Protein AF-A0A5H2Y8J6-F1 (afdb_monomer_lite)

pLDDT: mean 81.69, std 17.89, range [39.47, 96.12]

Organism: Prunus dulcis (NCBI:txid3755)

Structure (mmCIF, N/CA/C/O backbone):
data_AF-A0A5H2Y8J6-F1
#
_entry.id   AF-A0A5H2Y8J6-F1
#
loop_
_atom_site.group_PDB
_atom_site.id
_atom_site.type_symbol
_atom_site.label_atom_id
_atom_site.label_alt_id
_atom_site.label_comp_id
_atom_site.label_asym_id
_atom_site.label_entity_id
_atom_site.label_seq_id
_atom_site.pdbx_PDB_ins_code
_atom_site.Cartn_x
_atom_site.Cartn_y
_atom_site.Cartn_z
_atom_site.occupancy
_atom_site.B_iso_or_equiv
_atom_site.auth_seq_id
_atom_site.auth_comp_id
_atom_site.auth_asym_id
_atom_site.auth_atom_id
_atom_site.pdbx_PDB_model_num
ATOM 1 N N . MET A 1 1 ? 7.264 -10.794 -18.863 1.00 61.19 1 MET A N 1
ATOM 2 C CA . MET A 1 1 ? 6.466 -11.308 -17.732 1.00 61.19 1 MET A CA 1
ATOM 3 C C . MET A 1 1 ? 6.874 -10.548 -16.491 1.00 61.19 1 MET A C 1
ATOM 5 O O . MET A 1 1 ? 8.055 -10.544 -16.146 1.00 61.19 1 MET A O 1
ATOM 9 N N . GLU A 1 2 ? 5.909 -9.871 -15.897 1.00 73.31 2 GLU A N 1
ATOM 10 C CA . GLU A 1 2 ? 6.055 -9.082 -14.680 1.00 73.31 2 GLU A CA 1
ATOM 11 C C . GLU A 1 2 ? 5.298 -9.799 -13.567 1.00 73.31 2 GLU A C 1
ATOM 13 O O . GLU A 1 2 ? 4.290 -10.450 -13.836 1.00 73.31 2 GLU A O 1
ATOM 18 N N . HIS A 1 3 ? 5.813 -9.731 -12.344 1.00 84.25 3 HIS A N 1
ATOM 19 C CA . HIS A 1 3 ? 5.141 -10.280 -11.170 1.00 84.25 3 HIS A CA 1
ATOM 20 C C . HIS A 1 3 ? 4.987 -9.182 -10.128 1.00 84.25 3 HIS A C 1
ATOM 22 O O . HIS A 1 3 ? 5.950 -8.476 -9.812 1.00 84.25 3 HIS A O 1
ATOM 28 N N . VAL A 1 4 ? 3.771 -9.048 -9.607 1.00 87.69 4 VAL A N 1
ATOM 29 C CA . VAL A 1 4 ? 3.487 -8.198 -8.455 1.00 87.69 4 VAL A CA 1
ATOM 30 C C . VAL A 1 4 ? 3.766 -9.015 -7.202 1.00 87.69 4 VAL A C 1
ATOM 32 O O . VAL A 1 4 ? 3.321 -10.154 -7.074 1.00 87.69 4 VAL A O 1
ATOM 35 N N . HIS A 1 5 ? 4.531 -8.435 -6.289 1.00 89.94 5 HIS A N 1
ATOM 36 C CA . HIS A 1 5 ? 4.823 -9.007 -4.988 1.00 89.94 5 HIS A CA 1
ATOM 37 C C . HIS A 1 5 ? 4.247 -8.095 -3.926 1.00 89.94 5 HIS A C 1
ATOM 39 O O . HIS A 1 5 ? 4.513 -6.891 -3.924 1.00 89.94 5 HIS A O 1
ATOM 45 N N . VAL A 1 6 ? 3.496 -8.687 -3.009 1.00 90.31 6 VAL A N 1
ATOM 46 C CA . VAL A 1 6 ? 2.959 -7.979 -1.859 1.00 90.31 6 VAL A CA 1
ATOM 47 C C . VAL A 1 6 ? 3.429 -8.685 -0.609 1.00 90.31 6 VAL A C 1
ATOM 49 O O . VAL A 1 6 ? 3.349 -9.909 -0.502 1.00 90.31 6 VAL A O 1
ATOM 52 N N . ARG A 1 7 ? 3.935 -7.903 0.337 1.00 93.25 7 ARG A N 1
ATOM 53 C CA . ARG A 1 7 ? 4.303 -8.370 1.662 1.00 93.25 7 ARG A CA 1
ATOM 54 C C . ARG A 1 7 ? 3.510 -7.596 2.696 1.00 93.25 7 ARG A C 1
ATOM 56 O O . ARG A 1 7 ? 3.530 -6.369 2.691 1.00 93.25 7 ARG A O 1
ATOM 63 N N . TRP A 1 8 ? 2.879 -8.338 3.590 1.00 93.06 8 TRP A N 1
ATOM 64 C CA . TRP A 1 8 ? 2.139 -7.816 4.727 1.00 93.06 8 TRP A CA 1
ATOM 65 C C . TRP A 1 8 ? 2.901 -8.173 5.994 1.00 93.06 8 TRP A C 1
ATOM 67 O O . TRP A 1 8 ? 3.409 -9.290 6.120 1.00 93.06 8 TRP A O 1
ATOM 77 N N . ARG A 1 9 ? 2.996 -7.226 6.917 1.00 94.75 9 ARG A N 1
ATOM 78 C CA . ARG A 1 9 ? 3.536 -7.443 8.251 1.00 94.75 9 ARG A CA 1
ATOM 79 C C . ARG A 1 9 ? 2.604 -6.788 9.254 1.00 94.75 9 ARG A C 1
ATOM 81 O O . ARG A 1 9 ? 2.246 -5.630 9.078 1.00 94.75 9 ARG A O 1
ATOM 88 N N . LEU A 1 10 ? 2.228 -7.539 10.278 1.00 92.44 10 LEU A N 1
ATOM 89 C CA . LEU A 1 10 ? 1.453 -7.048 11.405 1.00 92.44 10 LEU A CA 1
ATOM 90 C C . LEU A 1 10 ? 2.336 -7.139 12.645 1.00 92.44 10 LEU A C 1
ATOM 92 O O . LEU A 1 10 ? 2.804 -8.225 12.976 1.00 92.44 10 LEU A O 1
ATOM 96 N N . ASP A 1 11 ? 2.557 -6.012 13.305 1.00 94.38 11 ASP A N 1
ATOM 97 C CA . ASP A 1 11 ? 3.255 -5.941 14.584 1.00 94.38 11 ASP A CA 1
ATOM 98 C C . ASP A 1 11 ? 2.268 -5.395 15.634 1.00 94.38 11 ASP A C 1
ATOM 100 O O . ASP A 1 11 ? 1.534 -4.438 15.374 1.00 94.38 11 ASP A O 1
ATOM 104 N N . SER A 1 12 ? 2.203 -6.028 16.808 1.00 92.44 12 SER A N 1
ATOM 105 C CA . SER A 1 12 ? 1.439 -5.504 17.952 1.00 92.44 12 SER A CA 1
ATOM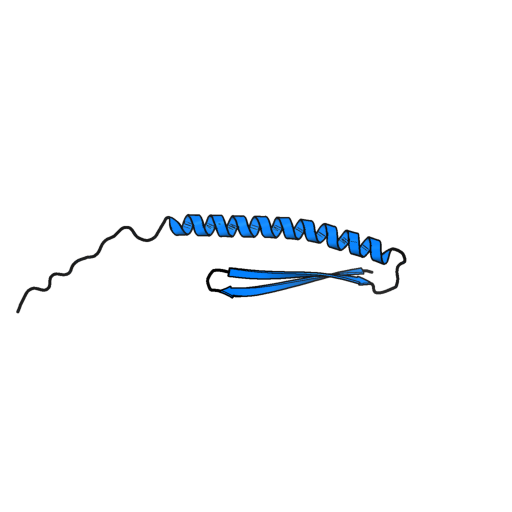 106 C C . SER A 1 12 ? 2.349 -4.560 18.722 1.00 92.44 12 SER A C 1
ATOM 108 O O . SER A 1 12 ? 3.449 -4.967 19.096 1.00 92.44 12 SER A O 1
ATOM 110 N N . ASN A 1 13 ? 1.926 -3.311 18.907 1.00 86.31 13 ASN A N 1
ATOM 111 C CA . ASN A 1 13 ? 2.757 -2.317 19.585 1.00 86.31 13 ASN A CA 1
ATOM 112 C C . ASN A 1 13 ? 2.445 -2.286 21.081 1.00 86.31 13 ASN A C 1
ATOM 114 O O . ASN A 1 13 ? 3.370 -2.278 21.880 1.00 86.31 13 ASN A O 1
ATOM 118 N N . ASP A 1 14 ? 1.157 -2.339 21.431 1.00 84.50 14 ASP A N 1
ATOM 119 C CA . ASP A 1 14 ? 0.637 -2.328 22.800 1.00 84.50 14 ASP A CA 1
ATOM 120 C C . ASP A 1 14 ? -0.640 -3.191 22.878 1.00 84.50 14 ASP A C 1
ATOM 122 O O . ASP A 1 14 ? -1.121 -3.686 21.857 1.00 84.50 14 ASP A O 1
ATOM 126 N N . GLU A 1 15 ? -1.247 -3.333 24.061 1.00 84.31 15 GLU A N 1
ATOM 127 C CA . GLU A 1 15 ? -2.451 -4.166 24.271 1.00 84.31 15 GLU A CA 1
ATOM 128 C C . GLU A 1 15 ? -3.643 -3.795 23.371 1.00 84.31 15 GLU A C 1
ATOM 130 O O . GLU A 1 15 ? -4.462 -4.650 23.035 1.00 84.31 15 GLU A O 1
ATOM 135 N N . ASN A 1 16 ? -3.745 -2.531 22.949 1.00 85.56 16 ASN A N 1
ATOM 136 C CA . ASN A 1 16 ? -4.872 -2.032 22.156 1.00 85.56 16 ASN A CA 1
ATOM 137 C C . ASN A 1 16 ? -4.461 -1.462 20.794 1.00 85.56 16 ASN A C 1
ATOM 139 O O . ASN A 1 16 ? -5.276 -0.817 20.132 1.00 85.56 16 ASN A O 1
ATOM 143 N N . SER A 1 17 ? -3.210 -1.656 20.367 1.00 88.31 17 SER A N 1
ATOM 144 C CA . SER A 1 17 ? -2.723 -1.071 19.120 1.00 88.31 17 SER A CA 1
ATOM 145 C C . SER A 1 17 ? -1.859 -2.043 18.315 1.00 88.31 17 SER A C 1
ATOM 147 O O . SER A 1 17 ? -1.032 -2.792 18.834 1.00 88.31 17 SER A O 1
ATOM 149 N N . CYS A 1 18 ? -2.049 -2.022 16.997 1.00 90.56 18 CYS A N 1
ATOM 150 C CA . CYS A 1 18 ? -1.225 -2.763 16.054 1.00 90.56 18 CYS A CA 1
ATOM 151 C C . CYS A 1 18 ? -0.851 -1.870 14.874 1.00 90.56 18 CYS A C 1
ATOM 153 O O . CYS A 1 18 ? -1.566 -0.931 14.517 1.00 90.56 18 CYS A O 1
ATOM 155 N N . THR A 1 19 ? 0.289 -2.165 14.266 1.00 93.25 19 THR A N 1
ATOM 156 C CA . THR A 1 19 ? 0.750 -1.534 13.034 1.00 93.25 19 THR A CA 1
ATOM 157 C C . THR A 1 19 ? 0.788 -2.568 11.931 1.00 93.25 19 THR A C 1
ATOM 159 O O . THR A 1 19 ? 1.331 -3.658 12.098 1.00 93.25 19 THR A O 1
ATOM 162 N N . ILE A 1 20 ? 0.215 -2.203 10.787 1.00 92.38 20 ILE A N 1
ATOM 163 C CA . ILE A 1 20 ? 0.255 -3.006 9.573 1.00 92.38 20 ILE A CA 1
ATOM 164 C C . ILE A 1 20 ? 1.154 -2.311 8.545 1.00 92.38 20 ILE A C 1
ATOM 166 O O . ILE A 1 20 ? 0.868 -1.203 8.096 1.00 92.38 20 ILE A O 1
ATOM 170 N N . ASP A 1 21 ? 2.270 -2.950 8.201 1.00 93.31 21 ASP A N 1
ATOM 171 C CA . ASP A 1 21 ? 3.189 -2.522 7.144 1.00 93.31 21 ASP A CA 1
ATOM 172 C C . ASP A 1 21 ? 2.905 -3.339 5.883 1.00 93.31 21 ASP A C 1
ATOM 174 O O . ASP A 1 21 ? 2.972 -4.573 5.885 1.00 93.31 21 ASP A O 1
ATOM 178 N N . ILE A 1 22 ? 2.579 -2.645 4.795 1.00 91.88 22 ILE A N 1
ATOM 179 C CA . ILE A 1 22 ? 2.207 -3.264 3.524 1.00 91.88 22 ILE A CA 1
ATOM 180 C C . ILE A 1 22 ? 3.150 -2.746 2.453 1.00 91.88 22 ILE A C 1
ATOM 182 O O . ILE A 1 22 ? 3.200 -1.554 2.154 1.00 91.88 22 ILE A O 1
ATOM 186 N N . LYS A 1 23 ? 3.912 -3.663 1.862 1.00 92.25 23 LYS A N 1
ATOM 187 C CA . LYS A 1 23 ? 4.917 -3.365 0.842 1.00 92.25 23 LYS A CA 1
ATOM 188 C C . LYS A 1 23 ? 4.532 -4.021 -0.466 1.00 92.25 23 LYS A C 1
ATOM 190 O O . LYS A 1 23 ? 4.372 -5.237 -0.524 1.00 92.25 23 LYS A O 1
ATOM 195 N N . VAL A 1 24 ? 4.442 -3.211 -1.514 1.00 90.31 24 VAL A N 1
ATOM 196 C CA . VAL A 1 24 ? 4.090 -3.640 -2.870 1.00 90.31 24 VAL A CA 1
ATOM 197 C C . VAL A 1 24 ? 5.267 -3.365 -3.788 1.00 90.31 24 VAL A C 1
ATOM 199 O O . VAL A 1 24 ? 5.843 -2.278 -3.773 1.00 90.31 24 VAL A O 1
ATOM 202 N N . GLY A 1 25 ? 5.625 -4.349 -4.600 1.00 90.38 25 GLY A N 1
ATOM 203 C CA . GLY A 1 25 ? 6.679 -4.230 -5.592 1.00 90.38 25 GLY A CA 1
ATOM 204 C C . GLY A 1 25 ? 6.291 -4.911 -6.892 1.00 90.38 25 GLY A C 1
ATOM 205 O O . GLY A 1 25 ? 5.527 -5.870 -6.907 1.00 90.38 25 GLY A O 1
ATOM 206 N N . VAL A 1 26 ? 6.864 -4.433 -7.992 1.00 91.75 26 VAL A N 1
ATOM 207 C CA . VAL A 1 26 ? 6.746 -5.081 -9.301 1.00 91.75 26 VAL A CA 1
ATOM 208 C C . VAL A 1 26 ? 8.133 -5.515 -9.747 1.00 91.75 26 VAL A C 1
ATOM 210 O O . VAL A 1 26 ? 9.063 -4.701 -9.813 1.00 91.75 26 VAL A O 1
ATOM 213 N N . HIS A 1 27 ? 8.273 -6.804 -10.038 1.00 89.75 27 HIS 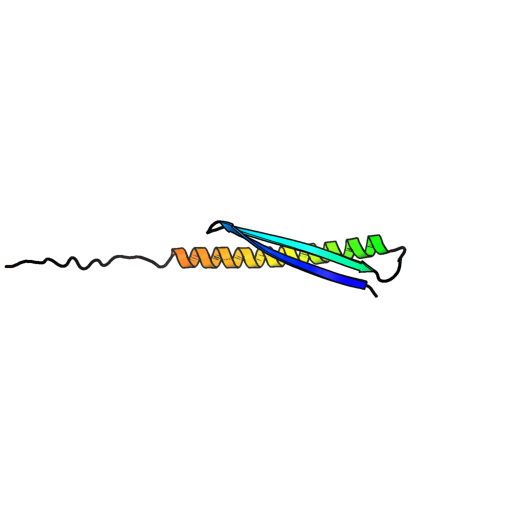A N 1
ATOM 214 C CA . HIS A 1 27 ? 9.513 -7.398 -10.509 1.00 89.75 27 HIS A CA 1
ATOM 215 C C . HIS A 1 27 ? 9.469 -7.628 -12.023 1.00 89.75 27 HIS A C 1
ATOM 217 O O . HIS A 1 27 ? 8.573 -8.296 -12.544 1.00 89.75 27 HIS A O 1
ATOM 223 N N . PHE A 1 28 ? 10.474 -7.096 -12.724 1.00 90.31 28 PHE A N 1
ATOM 224 C CA . PHE A 1 28 ? 10.607 -7.169 -14.178 1.00 90.31 28 PHE A CA 1
ATOM 225 C C . PHE A 1 28 ? 11.749 -8.120 -14.531 1.00 90.31 28 PHE A C 1
ATOM 227 O O . PHE A 1 28 ? 12.898 -7.867 -14.181 1.00 90.31 28 PHE A O 1
ATOM 234 N N . LYS A 1 29 ? 11.452 -9.201 -15.265 1.00 88.31 29 LYS A N 1
ATOM 235 C CA . LYS A 1 29 ? 12.481 -10.158 -15.724 1.00 88.31 29 LYS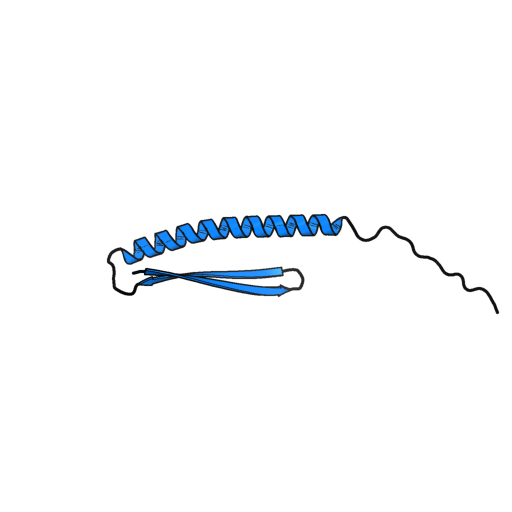 A CA 1
ATOM 236 C C . LYS A 1 29 ? 13.397 -9.591 -16.822 1.00 88.31 29 LYS A C 1
ATOM 238 O O . LYS A 1 29 ? 14.468 -10.137 -17.071 1.00 88.31 29 LYS A O 1
ATOM 243 N N . LYS A 1 30 ? 12.958 -8.543 -17.524 1.00 90.56 30 LYS A N 1
ATOM 244 C CA . LYS A 1 30 ? 13.677 -7.861 -18.611 1.00 90.56 30 LYS A CA 1
ATOM 245 C C . LYS A 1 30 ? 13.407 -6.360 -18.523 1.00 90.56 30 LYS A C 1
ATOM 247 O O . LYS A 1 30 ? 12.359 -5.963 -18.019 1.00 90.56 30 LYS A O 1
ATOM 252 N N . TRP A 1 31 ? 14.331 -5.552 -19.036 1.00 89.44 31 TRP A N 1
ATOM 253 C CA . TRP A 1 31 ? 14.137 -4.107 -19.147 1.00 89.44 31 TRP A CA 1
ATOM 254 C C . TRP A 1 31 ? 12.956 -3.780 -20.068 1.00 89.44 31 TRP A C 1
ATOM 256 O O . TRP A 1 31 ? 12.804 -4.386 -21.130 1.00 89.44 31 TRP A O 1
ATOM 266 N N . CYS A 1 32 ? 12.144 -2.804 -19.670 1.00 88.88 32 CYS A N 1
ATOM 267 C CA . CYS A 1 32 ? 11.035 -2.281 -20.457 1.00 88.88 32 CYS A CA 1
ATOM 268 C C . CYS A 1 32 ? 11.072 -0.750 -20.415 1.00 88.88 32 CYS A C 1
ATOM 270 O O . CYS A 1 32 ? 11.169 -0.164 -19.340 1.00 88.88 32 CYS A O 1
ATOM 272 N N . VAL A 1 33 ? 10.940 -0.080 -21.563 1.00 93.81 33 VAL A N 1
ATOM 273 C CA . VAL A 1 33 ? 10.914 1.398 -21.634 1.00 93.81 33 VAL A CA 1
ATOM 274 C C . VAL A 1 33 ? 9.748 1.977 -20.821 1.00 93.81 33 VAL A C 1
ATOM 276 O O . VAL A 1 33 ? 9.845 3.054 -20.241 1.00 93.81 33 VAL A O 1
ATOM 279 N N . MET A 1 34 ? 8.648 1.229 -20.721 1.00 95.00 34 MET A N 1
ATOM 280 C CA . MET A 1 34 ? 7.462 1.613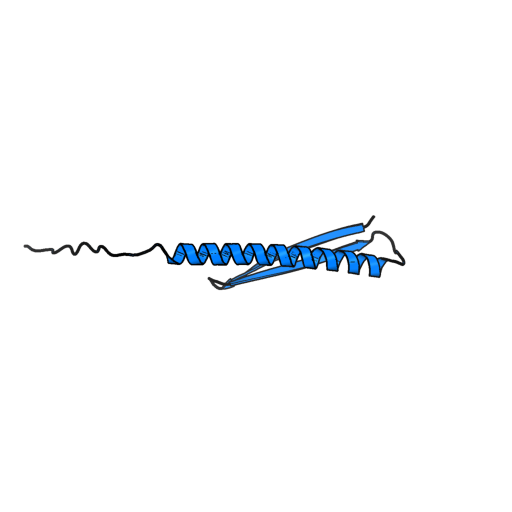 -19.957 1.00 95.00 34 MET A CA 1
ATOM 281 C C . MET A 1 34 ? 7.508 1.166 -18.489 1.00 95.00 34 MET A C 1
ATOM 283 O O . MET A 1 34 ? 6.531 1.371 -17.772 1.00 95.00 34 MET A O 1
ATOM 287 N N . GLN A 1 35 ? 8.623 0.602 -18.012 1.00 91.31 35 GLN A N 1
ATOM 288 C CA . GLN A 1 35 ? 8.756 0.039 -16.664 1.00 91.31 35 GLN A CA 1
ATOM 289 C C . GLN A 1 35 ? 8.287 1.000 -15.563 1.00 91.31 35 GLN A C 1
ATOM 291 O O . GLN A 1 35 ? 7.567 0.585 -14.658 1.00 91.31 35 GLN A O 1
ATOM 296 N N . SER A 1 36 ? 8.640 2.286 -15.642 1.00 91.31 36 SER A N 1
ATOM 297 C CA . SER A 1 36 ? 8.208 3.281 -14.649 1.00 91.31 36 SER A CA 1
ATOM 298 C C . SER A 1 36 ? 6.694 3.507 -14.661 1.00 91.31 36 SER A C 1
ATOM 300 O O . SER A 1 36 ? 6.084 3.584 -13.597 1.00 91.31 36 SER A O 1
ATOM 302 N N . LYS A 1 37 ? 6.070 3.557 -15.848 1.00 92.88 37 LYS A N 1
ATOM 303 C CA . LYS A 1 37 ? 4.613 3.721 -15.986 1.00 92.88 37 LYS A CA 1
ATOM 304 C C . LYS A 1 37 ? 3.869 2.503 -15.450 1.00 92.88 37 LYS A C 1
ATOM 306 O O . LYS A 1 37 ? 2.885 2.660 -14.736 1.00 92.88 37 LYS A O 1
ATOM 311 N N . ILE A 1 38 ? 4.371 1.306 -15.749 1.00 91.94 38 ILE A N 1
ATOM 312 C CA . ILE A 1 38 ? 3.751 0.061 -15.296 1.00 91.94 38 ILE A CA 1
ATOM 313 C C . ILE A 1 38 ? 3.866 -0.081 -13.771 1.00 91.94 38 ILE A C 1
ATOM 315 O O . ILE A 1 38 ? 2.871 -0.363 -13.108 1.00 91.94 38 ILE A O 1
ATOM 319 N N . ARG A 1 39 ? 5.038 0.223 -13.188 1.00 91.56 39 ARG A N 1
ATOM 320 C CA . ARG A 1 39 ? 5.217 0.272 -11.723 1.00 91.56 39 ARG A CA 1
ATOM 321 C C . ARG A 1 39 ? 4.240 1.243 -11.066 1.00 91.56 39 ARG A C 1
ATOM 323 O O . ARG A 1 39 ? 3.583 0.871 -10.101 1.00 91.56 39 ARG A O 1
ATOM 330 N N . ALA A 1 40 ? 4.151 2.468 -11.582 1.00 91.69 40 ALA A N 1
ATOM 331 C CA . ALA A 1 40 ? 3.286 3.496 -11.013 1.00 91.69 40 ALA A CA 1
ATOM 332 C C . ALA A 1 40 ? 1.802 3.107 -11.086 1.00 91.69 40 ALA A C 1
ATOM 334 O O . ALA A 1 40 ? 1.091 3.260 -10.096 1.00 91.69 40 ALA A O 1
ATOM 335 N N . GLY A 1 41 ? 1.353 2.561 -12.222 1.00 92.38 41 GLY A N 1
ATOM 336 C CA . GLY A 1 41 ? -0.019 2.081 -12.395 1.00 92.38 41 GLY A CA 1
ATOM 337 C C . GLY A 1 41 ? -0.377 0.985 -11.393 1.00 92.38 41 GLY A C 1
ATOM 338 O O . GLY A 1 41 ? -1.330 1.147 -10.634 1.00 92.38 41 GLY A O 1
ATOM 339 N N . ALA A 1 42 ? 0.445 -0.066 -11.320 1.00 90.19 42 ALA A N 1
ATOM 340 C CA . ALA A 1 42 ? 0.218 -1.193 -10.417 1.00 90.19 42 ALA A CA 1
ATOM 341 C C . ALA A 1 42 ? 0.224 -0.778 -8.935 1.00 90.19 42 ALA A C 1
ATOM 343 O O . ALA A 1 42 ? -0.639 -1.197 -8.170 1.00 90.19 42 ALA A O 1
ATOM 344 N N . ILE A 1 43 ? 1.170 0.074 -8.520 1.00 89.88 43 ILE A N 1
ATOM 345 C CA . ILE A 1 43 ? 1.240 0.555 -7.131 1.00 89.88 43 ILE A CA 1
ATOM 346 C C . ILE A 1 43 ? 0.014 1.409 -6.786 1.00 89.88 43 ILE A C 1
ATOM 348 O O . ILE A 1 43 ? -0.533 1.277 -5.694 1.00 89.88 43 ILE A O 1
ATOM 352 N N . ASN A 1 44 ? -0.427 2.279 -7.696 1.00 92.56 44 ASN A N 1
ATOM 353 C CA . ASN A 1 44 ? -1.569 3.158 -7.454 1.00 92.56 44 ASN A CA 1
ATOM 354 C C . ASN A 1 44 ? -2.892 2.389 -7.344 1.00 92.56 44 ASN A C 1
ATOM 356 O O . ASN A 1 44 ? -3.711 2.714 -6.489 1.00 92.56 44 ASN A O 1
ATOM 360 N N . GLU A 1 45 ? -3.103 1.382 -8.191 1.00 90.25 45 GLU A N 1
ATOM 361 C CA . GLU A 1 45 ? -4.289 0.521 -8.124 1.00 90.25 45 GLU A CA 1
ATOM 362 C C . GLU A 1 45 ? -4.314 -0.281 -6.819 1.00 90.25 45 GLU A C 1
ATOM 364 O O . GLU A 1 45 ? -5.294 -0.220 -6.077 1.00 90.25 45 GLU A O 1
ATOM 369 N N . TYR A 1 46 ? -3.186 -0.901 -6.460 1.00 90.69 46 TYR A N 1
ATOM 370 C CA . TYR A 1 46 ? -3.082 -1.679 -5.228 1.00 90.69 46 TYR A CA 1
ATOM 371 C C . TYR A 1 46 ? -3.252 -0.819 -3.969 1.00 90.69 46 TYR A C 1
ATOM 373 O O . TYR A 1 46 ? -3.851 -1.251 -2.987 1.00 90.69 46 TYR A O 1
ATOM 381 N N . LYS A 1 47 ? -2.757 0.426 -3.982 1.00 90.44 47 LYS A N 1
ATOM 382 C CA . LYS A 1 47 ? -2.932 1.354 -2.858 1.00 90.44 47 LYS A CA 1
ATOM 383 C C . LYS A 1 47 ? -4.412 1.637 -2.584 1.00 90.44 47 LYS A C 1
ATOM 385 O O . LYS A 1 47 ? -4.815 1.611 -1.426 1.00 90.44 47 LYS A O 1
ATOM 390 N N . LYS A 1 48 ? -5.212 1.862 -3.631 1.00 93.38 48 LYS A N 1
ATOM 391 C CA . LYS A 1 48 ? -6.659 2.105 -3.498 1.00 93.38 48 LYS A CA 1
ATOM 392 C C . LYS A 1 48 ? -7.391 0.887 -2.939 1.00 93.38 48 LYS A C 1
ATOM 394 O O . LYS A 1 48 ? -8.254 1.033 -2.081 1.00 93.38 48 LYS A O 1
ATOM 399 N N . GLU A 1 49 ? -7.032 -0.307 -3.406 1.00 92.12 49 GLU A N 1
ATOM 400 C CA . GLU A 1 49 ? -7.621 -1.557 -2.918 1.00 92.12 49 GLU A CA 1
ATOM 401 C C . GLU A 1 49 ? -7.276 -1.810 -1.442 1.00 92.12 49 GLU A C 1
ATOM 403 O O . GLU A 1 49 ? -8.171 -2.089 -0.643 1.00 92.12 49 GLU A O 1
ATOM 408 N N . ILE A 1 50 ? -6.007 -1.619 -1.046 1.00 92.31 50 ILE A N 1
ATOM 409 C CA . ILE A 1 50 ? -5.599 -1.688 0.366 1.00 92.31 50 ILE A CA 1
ATOM 410 C C . ILE A 1 50 ? -6.386 -0.681 1.206 1.00 92.31 50 ILE A C 1
ATOM 412 O O . ILE A 1 50 ? -6.844 -1.036 2.289 1.00 92.31 50 ILE A O 1
ATOM 416 N N . GLU A 1 51 ? -6.487 0.578 0.766 1.00 93.31 51 GLU A N 1
ATOM 417 C CA . GLU A 1 51 ? -7.166 1.633 1.529 1.0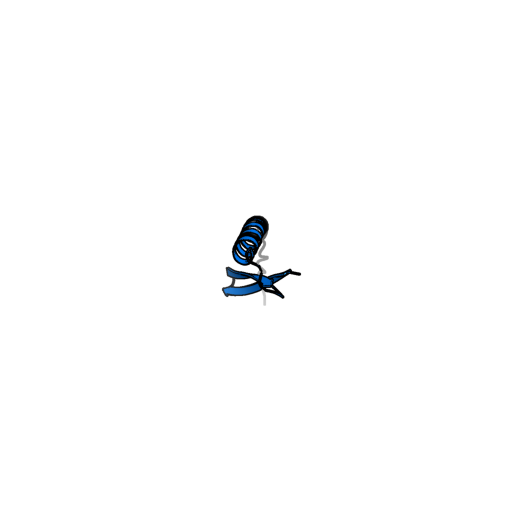0 93.31 51 GLU A CA 1
ATOM 418 C C . GLU A 1 51 ? -8.607 1.226 1.856 1.00 93.31 51 GLU A C 1
ATOM 420 O O . GLU A 1 51 ? -9.007 1.303 3.019 1.00 93.31 51 GLU A O 1
ATOM 425 N N . LEU A 1 52 ? -9.331 0.674 0.877 1.00 95.69 52 LEU A N 1
ATOM 426 C CA . LEU A 1 52 ? -10.677 0.140 1.079 1.00 95.69 52 LEU A CA 1
ATOM 427 C C . LEU A 1 52 ? -10.692 -1.050 2.053 1.00 95.69 52 LEU A C 1
ATOM 429 O O . LEU A 1 52 ? -11.521 -1.101 2.961 1.00 95.69 52 LEU A O 1
ATOM 433 N N . MET A 1 53 ? -9.771 -2.008 1.905 1.00 93.31 53 MET A N 1
ATOM 434 C CA . MET A 1 53 ? -9.689 -3.158 2.816 1.00 93.31 53 MET A CA 1
ATOM 435 C C . MET A 1 53 ? -9.403 -2.732 4.262 1.00 93.31 53 MET A C 1
ATOM 437 O O . MET A 1 53 ? -9.991 -3.280 5.196 1.00 93.31 53 MET A O 1
ATOM 441 N N . LEU A 1 54 ? -8.517 -1.752 4.458 1.00 94.00 54 LEU A N 1
ATOM 442 C CA . LEU A 1 54 ? -8.190 -1.210 5.776 1.00 94.00 54 LEU A CA 1
ATOM 443 C C . LEU A 1 54 ? -9.368 -0.454 6.385 1.00 94.00 54 LEU A C 1
ATOM 445 O O . LEU A 1 54 ? -9.591 -0.563 7.589 1.00 94.00 54 LEU A O 1
ATOM 449 N N . GLU A 1 55 ? -10.122 0.291 5.579 1.00 95.44 55 GLU A N 1
ATOM 450 C CA . GLU A 1 55 ? -11.345 0.956 6.025 1.00 95.44 55 GLU A CA 1
ATOM 451 C C . GLU A 1 55 ? -12.366 -0.066 6.536 1.00 95.44 55 GLU A C 1
ATOM 453 O O . GLU A 1 55 ? -12.806 0.027 7.682 1.00 95.44 55 GLU A O 1
ATOM 458 N N . VAL A 1 56 ? -12.648 -1.108 5.749 1.00 96.12 56 VAL A N 1
ATOM 459 C CA . VAL A 1 56 ? -13.581 -2.179 6.132 1.00 96.12 56 VAL A CA 1
ATOM 460 C C . VAL A 1 56 ? -13.123 -2.892 7.405 1.00 96.12 56 VAL A C 1
ATOM 462 O O . VAL A 1 56 ? -13.922 -3.095 8.323 1.00 96.12 56 VAL A O 1
ATOM 465 N N . ALA A 1 57 ? -11.837 -3.242 7.499 1.00 92.31 57 ALA A N 1
ATOM 466 C CA . ALA A 1 57 ? -11.280 -3.891 8.683 1.00 92.31 57 ALA A CA 1
ATOM 467 C C . ALA A 1 57 ? -11.417 -3.008 9.935 1.00 92.31 57 ALA A C 1
ATOM 469 O O . ALA A 1 57 ? -11.825 -3.489 10.993 1.00 92.31 57 ALA A O 1
ATOM 470 N N . ARG A 1 58 ? -11.142 -1.702 9.818 1.00 92.44 58 ARG A N 1
ATOM 471 C CA . ARG A 1 58 ? -11.313 -0.742 10.919 1.00 92.44 58 ARG A CA 1
ATOM 472 C C . ARG A 1 58 ? -12.771 -0.618 11.339 1.00 92.44 58 ARG A C 1
ATOM 474 O O . ARG A 1 58 ? -13.052 -0.707 12.531 1.00 92.44 58 ARG A O 1
ATOM 481 N N . SER A 1 59 ? -13.697 -0.468 10.393 1.00 95.44 59 SER A N 1
ATOM 482 C CA . SER A 1 59 ? -15.133 -0.409 10.687 1.00 95.44 59 SER A CA 1
ATOM 483 C C . SER A 1 59 ? -15.615 -1.668 11.407 1.00 95.44 59 SER A C 1
ATOM 485 O O . SER A 1 59 ? -16.384 -1.570 12.362 1.00 95.44 59 SER A O 1
ATOM 487 N N . TYR A 1 60 ? -15.131 -2.844 10.996 1.00 94.19 60 TYR A N 1
ATOM 488 C CA . TYR A 1 60 ? -15.441 -4.107 11.662 1.00 94.19 60 TYR A CA 1
ATOM 489 C C . TYR A 1 60 ? -14.927 -4.146 13.107 1.00 94.19 60 TYR A C 1
ATOM 491 O O . TYR A 1 60 ? -15.683 -4.506 14.012 1.00 94.19 60 TYR A O 1
ATOM 499 N N . ILE A 1 61 ? -13.675 -3.741 13.343 1.00 90.75 61 ILE A N 1
ATOM 500 C CA . ILE A 1 61 ? -13.087 -3.708 14.689 1.00 90.75 61 ILE A CA 1
ATOM 501 C C . ILE A 1 61 ? -13.861 -2.735 15.580 1.00 90.75 61 ILE A C 1
ATOM 503 O O . ILE A 1 61 ? -14.266 -3.114 16.675 1.00 90.75 61 ILE A O 1
ATOM 507 N N . ILE A 1 62 ? -14.127 -1.516 15.099 1.00 90.62 62 ILE A N 1
ATOM 508 C CA . ILE A 1 62 ? -14.872 -0.496 15.851 1.00 90.62 62 ILE A CA 1
ATOM 509 C C . ILE A 1 62 ? -16.260 -1.021 16.219 1.00 90.62 62 ILE A C 1
ATOM 511 O O . ILE A 1 62 ? -16.626 -0.998 17.389 1.00 90.62 62 ILE A O 1
ATOM 515 N N . LYS A 1 63 ? -17.002 -1.567 15.248 1.00 93.56 63 LYS A N 1
ATOM 516 C CA . LYS A 1 63 ? -18.327 -2.153 15.485 1.00 93.56 63 LYS A CA 1
ATOM 517 C C . LYS A 1 63 ? -18.278 -3.271 16.527 1.00 93.56 63 LYS A C 1
ATOM 519 O O . LYS A 1 63 ? -19.119 -3.317 17.417 1.00 93.56 63 LYS A O 1
ATOM 524 N N . THR A 1 64 ? -17.296 -4.162 16.423 1.00 91.31 64 THR A N 1
ATOM 525 C CA . THR A 1 64 ? -17.129 -5.283 17.357 1.00 91.31 64 THR A CA 1
ATOM 526 C C . THR A 1 64 ? -16.824 -4.787 18.773 1.00 91.31 64 THR A C 1
ATOM 528 O O . THR A 1 64 ? -17.442 -5.255 19.724 1.00 91.31 64 THR A O 1
ATOM 531 N N . MET A 1 65 ? -15.941 -3.796 18.918 1.00 87.12 65 MET A N 1
ATOM 532 C CA . MET A 1 65 ? -15.596 -3.204 20.217 1.00 87.12 65 MET A CA 1
ATOM 533 C C . MET A 1 65 ? -16.772 -2.437 20.834 1.00 87.12 65 MET A C 1
ATOM 535 O O . MET A 1 65 ? -17.022 -2.555 22.031 1.00 87.12 65 MET A O 1
ATOM 539 N N . SER A 1 66 ? -17.541 -1.703 20.024 1.00 87.38 66 SER A N 1
ATOM 540 C CA . SER A 1 66 ? -18.769 -1.041 20.482 1.00 87.38 66 SER A CA 1
ATOM 541 C C . SER A 1 66 ? -19.821 -2.037 20.973 1.00 87.38 66 SER A C 1
ATOM 543 O O . SER A 1 66 ? -20.489 -1.762 21.963 1.00 87.38 66 SER A O 1
ATOM 545 N N . ASN A 1 67 ? -19.949 -3.199 20.324 1.00 82.44 67 ASN A N 1
ATOM 546 C CA . ASN A 1 67 ? -20.871 -4.250 20.761 1.00 82.44 67 ASN A CA 1
ATOM 547 C C . ASN A 1 67 ? -20.403 -4.927 22.060 1.00 82.44 67 ASN A C 1
ATOM 549 O O . ASN A 1 67 ? -21.228 -5.228 22.916 1.00 82.44 67 ASN A O 1
ATOM 553 N N . LEU A 1 68 ? -19.092 -5.132 22.228 1.00 75.69 68 LEU A N 1
ATOM 554 C CA . LEU A 1 68 ? -18.518 -5.745 23.431 1.00 75.69 68 LEU A CA 1
ATOM 555 C C . LEU A 1 68 ? -18.685 -4.857 24.676 1.00 75.69 68 LEU A C 1
ATOM 557 O O . LEU A 1 68 ? -18.896 -5.362 25.769 1.00 75.69 68 LEU A O 1
ATOM 561 N N . SER A 1 69 ? -18.660 -3.533 24.511 1.00 61.41 69 SER A N 1
ATOM 562 C CA . SER A 1 69 ? -18.921 -2.569 25.591 1.00 61.41 69 SER A CA 1
ATOM 563 C C . SER A 1 69 ? -20.371 -2.588 26.119 1.00 61.41 69 SER A C 1
ATOM 565 O O . SER A 1 69 ? -20.656 -1.888 27.092 1.00 61.41 69 SER A O 1
ATOM 567 N N . GLY A 1 70 ? -21.296 -3.311 25.475 1.00 57.09 70 GLY A N 1
ATOM 568 C CA . GLY A 1 70 ? -22.717 -3.360 25.841 1.00 57.09 70 GLY A CA 1
ATOM 569 C C . GLY A 1 70 ? -23.129 -4.525 26.752 1.00 57.09 70 GLY A C 1
ATOM 570 O O . GLY A 1 70 ? -24.227 -4.490 27.305 1.00 57.09 70 GLY A O 1
ATOM 571 N N . GLU A 1 71 ? -22.273 -5.531 26.942 1.00 57.53 71 GLU A N 1
ATOM 572 C CA . GLU A 1 71 ? -22.517 -6.696 27.807 1.00 57.53 71 GLU A CA 1
ATOM 573 C C . GLU A 1 71 ? -21.295 -6.913 28.710 1.00 57.53 71 GLU A C 1
ATOM 575 O O . GLU A 1 71 ? -20.190 -6.982 28.183 1.00 57.53 71 GLU A O 1
ATOM 580 N N . THR A 1 72 ? -21.508 -7.075 30.032 1.00 42.47 72 THR A N 1
ATOM 581 C CA . THR A 1 72 ? -20.542 -7.196 31.172 1.00 42.47 72 THR A CA 1
ATOM 582 C C . THR A 1 72 ? -20.425 -5.866 31.961 1.00 42.47 72 THR A C 1
ATOM 584 O O . THR A 1 72 ? -19.782 -4.935 31.498 1.00 42.47 72 THR A O 1
ATOM 587 N N . ASP A 1 73 ? -21.038 -5.602 33.127 1.00 44.94 73 ASP A N 1
ATOM 588 C CA . ASP A 1 73 ? -21.694 -6.433 34.144 1.00 44.94 73 ASP A CA 1
ATOM 589 C C . ASP A 1 73 ? -22.800 -5.648 34.882 1.00 44.94 73 ASP A C 1
ATOM 591 O O . ASP A 1 73 ? -22.546 -4.647 35.558 1.00 44.94 73 ASP A O 1
ATOM 595 N N . LYS A 1 74 ? -24.043 -6.140 34.824 1.00 42.09 74 LYS A N 1
ATOM 596 C CA . LYS A 1 74 ? -25.096 -5.768 35.775 1.00 42.09 74 LYS A CA 1
ATOM 597 C C . LYS A 1 74 ? -25.074 -6.793 36.917 1.00 42.09 74 LYS A C 1
ATOM 599 O O . LYS A 1 74 ? -25.296 -7.976 36.693 1.00 42.09 74 LYS A O 1
ATOM 604 N N . ALA A 1 75 ? -24.786 -6.294 38.116 1.00 48.75 75 ALA A N 1
ATOM 605 C CA . ALA A 1 75 ? -24.586 -6.979 39.393 1.00 48.75 75 ALA A CA 1
ATOM 606 C C . ALA A 1 75 ? -25.430 -8.238 39.688 1.00 48.75 75 ALA A C 1
ATOM 608 O O . ALA A 1 75 ? -26.640 -8.248 39.477 1.00 48.75 75 ALA A O 1
ATOM 609 N N . THR A 1 76 ? -24.814 -9.204 40.382 1.00 39.47 76 THR A N 1
ATOM 610 C CA . THR A 1 76 ? -25.355 -9.816 41.614 1.00 39.47 76 THR A CA 1
ATOM 611 C C . THR A 1 76 ? -24.194 -10.397 42.432 1.00 39.47 76 THR A C 1
ATOM 613 O O . THR A 1 76 ? -23.690 -11.473 42.129 1.00 39.47 76 THR A O 1
ATOM 616 N N . SER A 1 77 ? -23.771 -9.686 43.481 1.00 49.84 77 SER A N 1
ATOM 617 C CA . SER A 1 77 ? -23.054 -10.302 44.604 1.00 49.84 77 SER A CA 1
ATOM 618 C C . SER A 1 77 ? -24.059 -11.083 45.448 1.00 49.84 77 SER A C 1
ATOM 620 O O . SER A 1 77 ? -25.020 -10.473 45.920 1.00 49.84 77 SER A O 1
ATOM 622 N N . PRO A 1 78 ? -23.846 -12.373 45.741 1.00 45.53 78 PRO A N 1
ATOM 623 C CA . PRO A 1 78 ? -24.387 -12.959 46.948 1.00 45.53 78 PRO A CA 1
ATOM 624 C C . PRO A 1 78 ? -23.426 -12.632 48.096 1.00 45.53 78 PRO A C 1
ATOM 626 O O . PRO A 1 78 ? -22.350 -13.212 48.229 1.00 45.53 78 PRO A O 1
ATOM 629 N N . SER A 1 79 ? -23.812 -11.664 48.924 1.00 47.25 79 SER A N 1
ATOM 630 C CA . SER A 1 79 ? -23.270 -11.501 50.270 1.00 47.25 79 SER A CA 1
ATOM 631 C C . SER A 1 79 ? -23.607 -12.755 51.078 1.00 47.25 79 SER A C 1
ATOM 633 O O . SER A 1 79 ? -24.757 -12.943 51.476 1.00 47.25 79 SER A O 1
ATOM 635 N N . VAL A 1 80 ? -22.624 -13.628 51.293 1.00 40.47 80 VAL A N 1
ATOM 636 C CA . VAL A 1 80 ? -22.747 -14.734 52.245 1.00 40.47 80 VAL A CA 1
ATOM 637 C C . VAL A 1 80 ? -22.405 -14.192 53.628 1.00 40.47 80 VAL A C 1
ATOM 639 O O . VAL A 1 80 ? -21.245 -13.958 53.956 1.00 40.47 80 VAL A O 1
ATOM 642 N N . THR A 1 81 ? -23.443 -13.969 54.427 1.00 48.16 81 THR A N 1
ATOM 643 C CA . THR A 1 81 ? -23.356 -13.823 55.880 1.00 48.16 81 THR A CA 1
ATOM 644 C C . THR A 1 81 ? -22.913 -15.166 56.467 1.00 48.16 81 THR A C 1
ATOM 646 O O . THR A 1 81 ? -23.635 -16.151 56.323 1.00 48.16 81 THR A O 1
ATOM 649 N N . GLN A 1 82 ? -21.750 -15.226 57.121 1.00 45.97 82 GLN A N 1
ATOM 650 C CA . GLN A 1 82 ? -21.437 -16.315 58.049 1.00 45.97 82 GLN A CA 1
ATOM 651 C C . GLN A 1 82 ? -21.694 -15.833 59.475 1.00 45.97 82 GLN A C 1
ATOM 653 O O . GLN A 1 82 ? -20.991 -14.967 59.989 1.00 45.97 82 GLN A O 1
ATOM 658 N N . ASP A 1 83 ? -22.735 -16.406 60.069 1.00 44.88 83 ASP A N 1
ATOM 659 C CA . ASP A 1 83 ? -23.010 -16.422 61.499 1.00 44.88 83 ASP A CA 1
ATOM 660 C C . ASP A 1 83 ? -22.714 -17.838 62.035 1.00 44.88 83 ASP A C 1
ATOM 662 O O . ASP A 1 83 ? -23.040 -18.822 61.367 1.00 44.88 83 ASP A O 1
ATOM 666 N N . SER A 1 84 ? -22.150 -17.879 63.251 1.00 45.69 84 SER A N 1
ATOM 667 C CA . SER A 1 84 ? -22.022 -19.005 64.199 1.00 45.69 84 SER A CA 1
ATOM 668 C C . SER A 1 84 ? -20.981 -20.100 63.867 1.00 45.69 84 SER A C 1
ATOM 670 O O . SER A 1 84 ? -20.892 -20.561 62.735 1.00 45.69 84 SER A O 1
ATOM 672 N N . SER A 1 85 ? -20.124 -20.568 64.792 1.00 48.03 85 SER A N 1
ATOM 673 C CA . SER A 1 85 ? -20.187 -20.658 66.269 1.00 48.03 85 SER A CA 1
ATOM 674 C C . SER A 1 85 ? -18.833 -20.445 66.953 1.00 48.03 85 SER A C 1
ATOM 676 O O . SER A 1 85 ? -17.794 -20.662 66.292 1.00 48.03 85 SER A O 1
#

InterPro domains:
  IPR031968 VASt domain [PS51778] (1-65)
  IPR044655 BAG-associated GRAM protein 1-like [PTHR47038] (4-74)

Sequence (85 aa):
MEHVHVRWRLDSNDENSCTIDIKVGVHFKKWCVMQSKIRAGAINEYKKEIELMLEVARSYIIKTMSNLSGETDKATSPSVTQDSS

Radius of gyration: 25.46 Å; chains: 1; bounding box: 40×24×88 Å

Secondary structure (DSSP, 8-state):
-EEEEEEEEEEEEETTEEEEEEEEEEEESS--TTHHHHHHHHHHHHHHHHHHHHHHHHHHHHHHHHHHTTSS-------------

Foldseek 3Di:
DKDKDKDWDWDAPDPP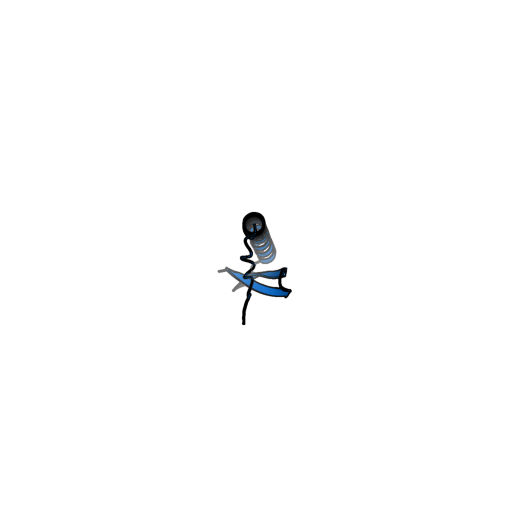DIDIDIDIDIDDPDDDPCVVVVGVVVVVVVVVVVVVVVVVVVVVVVVVVVVVVPDDDDDDDDPDDDDDD